Protein AF-A0A2D5K1X2-F1 (afdb_monomer)

Secondary structure (DSSP, 8-state):
------SSSS-EEEEEEE--HHHHHHHHHHTT-TTS-TT--HHHHHHHHHHHHHHHHHHHHHH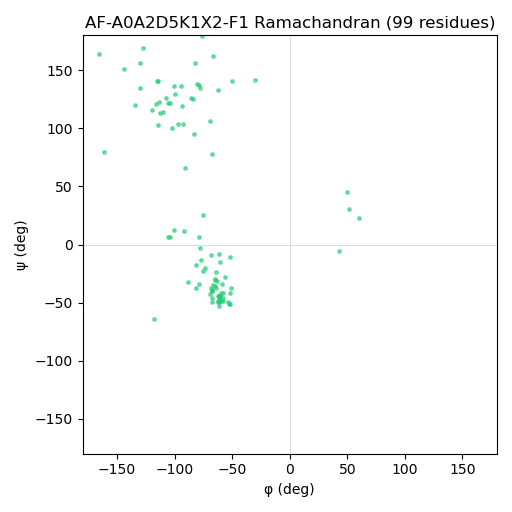-HHHHHHHHHTT-EEEEEEE-TT--EEEEEEE-GGGG-

pLDDT: mean 76.62, std 15.83, range [27.83, 92.25]

Foldseek 3Di:
DDADQDPDQEREGEDEDEDEVVNLLVVCVVVVVVVDDPPDDPLRSLVVVCVVVLVVVLVVVLVCVVVLVVCVVRVYKYKYFYAYPVRHGRDMHIDGNVSND

Structure (mmCIF, N/CA/C/O backbone):
data_AF-A0A2D5K1X2-F1
#
_entry.id   AF-A0A2D5K1X2-F1
#
loop_
_atom_site.group_PDB
_atom_site.id
_atom_site.type_symbol
_atom_site.label_atom_id
_atom_site.label_alt_id
_atom_site.label_comp_id
_atom_site.label_asym_id
_atom_site.label_entity_id
_atom_site.label_seq_id
_atom_site.pdbx_PDB_ins_code
_atom_site.Cartn_x
_atom_site.Cartn_y
_atom_site.Cartn_z
_atom_site.occupancy
_atom_site.B_iso_or_equiv
_atom_site.auth_seq_id
_atom_site.auth_comp_id
_atom_site.auth_asym_id
_atom_site.auth_atom_id
_atom_site.pdbx_PDB_model_num
ATOM 1 N N . MET A 1 1 ? -14.011 5.304 -7.005 1.00 34.62 1 MET A N 1
ATOM 2 C CA . MET A 1 1 ? -13.658 4.510 -5.812 1.00 34.62 1 MET A CA 1
ATOM 3 C C . MET A 1 1 ? -14.651 3.360 -5.727 1.00 34.62 1 MET A C 1
ATOM 5 O O . MET A 1 1 ? -15.843 3.636 -5.717 1.00 34.62 1 MET A O 1
ATOM 9 N N . LYS A 1 2 ? -14.207 2.103 -5.811 1.00 27.83 2 LYS A N 1
ATOM 10 C CA . LYS A 1 2 ? -15.083 0.924 -5.696 1.00 27.83 2 LYS A CA 1
ATOM 11 C C . LYS A 1 2 ? -14.593 0.119 -4.494 1.00 27.83 2 LYS A C 1
ATOM 13 O O . LYS A 1 2 ? -13.450 -0.313 -4.511 1.00 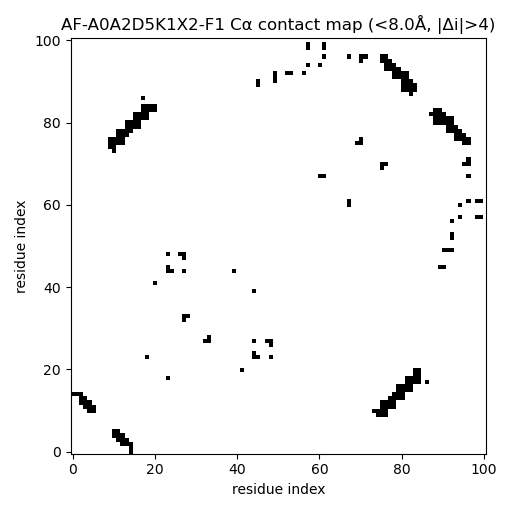27.83 2 LYS A O 1
ATOM 18 N N . ILE A 1 3 ? -15.422 0.002 -3.460 1.00 35.88 3 ILE A N 1
ATOM 19 C CA . ILE A 1 3 ? -15.131 -0.760 -2.239 1.00 35.88 3 ILE A CA 1
ATOM 20 C C . ILE A 1 3 ? -15.719 -2.159 -2.447 1.00 35.88 3 ILE A C 1
ATOM 22 O O . ILE A 1 3 ? -16.925 -2.279 -2.660 1.00 35.88 3 ILE A O 1
ATOM 26 N N . TYR A 1 4 ? -14.884 -3.197 -2.424 1.00 40.59 4 TYR A N 1
ATOM 27 C CA . TYR A 1 4 ? -15.328 -4.590 -2.485 1.00 40.59 4 TYR A CA 1
ATOM 28 C C . TYR A 1 4 ? -15.256 -5.188 -1.079 1.00 40.59 4 TYR A C 1
ATOM 30 O O . TYR A 1 4 ? -14.184 -5.557 -0.616 1.00 40.59 4 TYR A O 1
ATOM 38 N N . ALA A 1 5 ? -16.398 -5.275 -0.396 1.00 42.16 5 ALA A N 1
ATOM 39 C CA . ALA A 1 5 ? -16.521 -6.048 0.835 1.00 42.16 5 ALA A CA 1
ATOM 40 C C . ALA A 1 5 ? -16.769 -7.519 0.456 1.00 42.16 5 ALA A C 1
ATOM 42 O O . ALA A 1 5 ? -17.891 -7.901 0.123 1.00 42.16 5 ALA A O 1
ATOM 43 N N . GLY A 1 6 ? -15.704 -8.320 0.409 1.00 36.91 6 GLY A N 1
ATOM 44 C CA . GLY A 1 6 ? -15.776 -9.764 0.179 1.00 36.91 6 GLY A CA 1
ATOM 45 C C . GLY A 1 6 ? -16.186 -10.519 1.446 1.00 36.91 6 GLY A C 1
ATOM 46 O O . GLY A 1 6 ? -15.719 -10.214 2.538 1.00 36.91 6 GLY A O 1
ATOM 47 N N . LEU A 1 7 ? -17.079 -11.496 1.285 1.00 39.62 7 LEU A N 1
ATOM 48 C CA . LEU A 1 7 ? -17.632 -12.381 2.314 1.00 39.62 7 LEU A CA 1
ATOM 49 C C . LEU A 1 7 ? -16.573 -13.338 2.896 1.00 39.62 7 LEU A C 1
ATOM 51 O O . LEU A 1 7 ? -16.563 -14.510 2.543 1.00 39.62 7 LEU A O 1
ATOM 55 N N . ASP A 1 8 ? -15.716 -12.857 3.797 1.00 43.75 8 ASP A N 1
ATOM 56 C CA . ASP A 1 8 ? -15.100 -13.694 4.838 1.00 43.75 8 ASP A CA 1
ATOM 57 C C . ASP A 1 8 ? -14.555 -12.816 5.980 1.00 43.75 8 ASP A C 1
ATOM 59 O O . ASP A 1 8 ? -13.386 -12.473 5.990 1.00 43.75 8 ASP A O 1
ATOM 63 N N . ARG A 1 9 ? -15.455 -12.377 6.877 1.00 47.78 9 ARG A N 1
ATOM 64 C CA . ARG A 1 9 ? -15.279 -11.752 8.221 1.00 47.78 9 ARG A CA 1
ATOM 65 C C . ARG A 1 9 ? -14.211 -10.665 8.483 1.00 47.78 9 ARG A C 1
ATOM 67 O O . ARG A 1 9 ? -14.277 -10.058 9.550 1.00 47.78 9 ARG A O 1
ATOM 74 N N . ASP A 1 10 ? -13.348 -10.330 7.539 1.00 57.53 10 ASP A N 1
ATOM 75 C CA . ASP A 1 10 ? -12.359 -9.265 7.617 1.00 57.53 10 ASP A CA 1
ATOM 76 C C . ASP A 1 10 ? -12.791 -8.153 6.655 1.00 57.53 10 ASP A C 1
ATOM 78 O O . ASP A 1 10 ? -12.858 -8.333 5.438 1.00 57.53 10 ASP A O 1
ATOM 82 N N . LEU A 1 11 ? -13.144 -6.985 7.194 1.00 63.47 11 LEU A N 1
ATOM 83 C CA . LEU A 1 11 ? -13.446 -5.814 6.374 1.00 63.47 11 LEU A CA 1
ATOM 84 C C . LEU A 1 11 ? -12.143 -5.333 5.723 1.00 63.47 11 LEU A C 1
ATOM 86 O O . LEU A 1 11 ? -11.295 -4.745 6.391 1.00 63.47 11 LEU A O 1
ATOM 90 N N . VAL A 1 12 ? -11.979 -5.576 4.421 1.00 70.12 12 VAL A N 1
ATOM 91 C CA . VAL A 1 12 ? -10.800 -5.128 3.668 1.00 70.12 12 VAL A CA 1
ATOM 92 C C . VAL A 1 12 ? -11.140 -3.916 2.804 1.00 70.12 12 VAL A C 1
ATOM 94 O O . VAL A 1 12 ? -12.007 -3.982 1.932 1.00 70.12 12 VAL A O 1
ATOM 97 N N . TYR A 1 13 ? -10.437 -2.803 3.017 1.00 71.56 13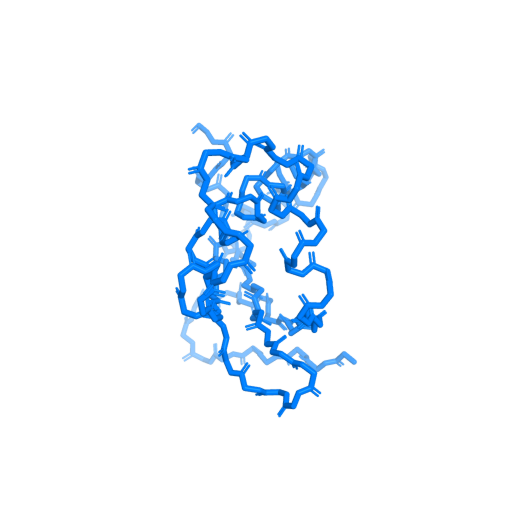 TYR A N 1
ATOM 98 C CA . TYR A 1 13 ? -10.493 -1.648 2.119 1.00 71.56 13 TYR A CA 1
ATOM 99 C C . TYR A 1 13 ? -9.382 -1.759 1.082 1.00 71.56 13 TYR A C 1
ATOM 101 O O . TYR A 1 13 ? -8.221 -1.487 1.382 1.00 71.56 13 TYR A O 1
ATOM 109 N N . VAL A 1 14 ? -9.763 -2.141 -0.137 1.00 76.38 14 VAL A N 1
ATOM 110 C CA . VAL A 1 14 ? -8.847 -2.282 -1.273 1.00 76.38 14 VAL A CA 1
ATOM 111 C C . VAL A 1 14 ? -8.918 -1.053 -2.173 1.00 76.38 14 VAL A C 1
ATOM 113 O O . VAL A 1 14 ? -10.006 -0.664 -2.611 1.00 76.38 14 VAL A O 1
ATOM 116 N N . TYR A 1 15 ? -7.771 -0.468 -2.516 1.00 77.44 15 TYR A N 1
ATOM 117 C CA . TYR A 1 15 ? -7.692 0.500 -3.611 1.00 77.44 15 TYR A CA 1
ATOM 118 C C . TYR A 1 15 ? -6.390 0.393 -4.404 1.00 77.44 15 TYR A C 1
ATOM 120 O O . TYR A 1 15 ? -5.350 0.006 -3.881 1.00 77.44 15 TYR A O 1
ATOM 128 N N . SER A 1 16 ? -6.452 0.746 -5.690 1.00 82.06 16 SER A N 1
ATOM 129 C CA . SER A 1 16 ? -5.294 0.680 -6.581 1.00 82.06 16 SER A CA 1
ATOM 130 C C . SER A 1 16 ? -4.562 2.015 -6.669 1.00 82.06 16 SER A C 1
ATOM 132 O O . SER A 1 16 ? -5.190 3.060 -6.861 1.00 82.06 16 SER A O 1
ATOM 134 N N . VAL A 1 17 ? -3.234 1.965 -6.610 1.00 85.06 17 VAL A N 1
ATOM 135 C CA . VAL A 1 17 ? -2.335 3.111 -6.765 1.00 85.06 17 VAL A CA 1
ATOM 136 C C . VAL A 1 17 ? -1.528 2.930 -8.044 1.00 85.06 17 VAL A C 1
ATOM 138 O O . VAL A 1 17 ? -0.838 1.929 -8.222 1.00 85.06 17 VAL A O 1
ATOM 141 N N . LYS A 1 18 ? -1.614 3.900 -8.956 1.00 88.00 18 LYS A N 1
ATOM 142 C CA . LYS A 1 18 ? -0.823 3.887 -10.191 1.00 88.00 18 LYS A CA 1
ATOM 143 C C . LYS A 1 18 ? 0.550 4.499 -9.941 1.00 88.00 18 LYS A C 1
ATOM 145 O O . LYS A 1 18 ? 0.633 5.643 -9.500 1.00 88.00 18 LYS A O 1
ATOM 150 N N . LEU A 1 19 ? 1.602 3.762 -10.281 1.00 84.19 19 LEU A N 1
ATOM 151 C CA . LEU A 1 19 ? 2.981 4.238 -10.292 1.00 84.19 19 LEU A CA 1
ATOM 152 C C . LEU A 1 19 ? 3.516 4.210 -11.722 1.00 84.19 19 LEU A C 1
ATOM 154 O O . LEU A 1 19 ? 3.583 3.157 -12.354 1.00 84.19 19 LEU A O 1
ATOM 158 N N . ASP A 1 20 ? 3.926 5.364 -12.239 1.00 78.31 20 ASP A N 1
ATOM 159 C CA . ASP A 1 20 ? 4.645 5.408 -13.509 1.00 78.31 20 ASP A CA 1
ATOM 160 C C . ASP A 1 20 ? 6.138 5.098 -13.311 1.00 78.31 20 ASP A C 1
ATOM 162 O O . ASP A 1 20 ? 6.721 5.282 -12.237 1.00 78.31 20 ASP A O 1
ATOM 166 N N . PHE A 1 21 ? 6.791 4.626 -14.373 1.00 72.88 21 PHE A N 1
ATOM 167 C CA . PHE A 1 21 ? 8.197 4.222 -14.310 1.00 72.88 21 PHE A CA 1
ATOM 168 C C . PHE A 1 21 ? 9.152 5.384 -13.996 1.00 72.88 21 PHE A C 1
ATOM 170 O O . PHE A 1 21 ? 10.245 5.179 -13.461 1.00 72.88 21 PHE A O 1
ATOM 177 N N . ARG A 1 22 ? 8.740 6.622 -14.289 1.00 78.06 22 ARG A N 1
ATOM 178 C CA . ARG A 1 22 ? 9.496 7.826 -13.938 1.00 78.06 22 ARG A CA 1
ATOM 179 C C . ARG A 1 22 ? 9.518 8.024 -12.423 1.00 78.06 22 ARG A C 1
ATOM 181 O O . ARG A 1 22 ? 10.588 8.238 -11.867 1.00 78.06 22 ARG A O 1
ATOM 188 N N . THR A 1 23 ? 8.377 7.878 -11.764 1.00 74.50 23 THR A N 1
ATOM 189 C CA . THR A 1 23 ? 8.211 7.917 -10.309 1.00 74.50 23 THR A CA 1
ATOM 190 C C . THR A 1 23 ? 9.048 6.821 -9.666 1.00 74.50 23 THR A C 1
ATOM 192 O O . THR A 1 23 ? 9.772 7.092 -8.708 1.00 74.50 23 THR A O 1
ATOM 195 N N . LEU A 1 24 ? 9.054 5.620 -10.262 1.00 69.56 24 LEU A N 1
ATOM 196 C CA . LEU A 1 24 ? 9.892 4.516 -9.795 1.00 69.56 24 LEU A CA 1
ATOM 197 C C . LEU A 1 24 ? 11.396 4.864 -9.848 1.00 69.56 24 LEU A C 1
ATOM 199 O O . LEU A 1 24 ? 12.129 4.634 -8.886 1.00 69.56 24 LEU A O 1
ATOM 203 N N . ARG A 1 25 ? 11.868 5.475 -10.944 1.00 72.88 25 ARG A N 1
ATOM 204 C CA . ARG A 1 25 ? 13.272 5.908 -11.092 1.00 72.88 25 ARG A CA 1
ATOM 205 C C . ARG A 1 25 ? 13.653 7.070 -10.176 1.00 72.88 25 ARG A C 1
ATOM 207 O O . ARG A 1 25 ? 14.746 7.067 -9.615 1.00 72.88 25 ARG A O 1
ATOM 214 N N . GLU A 1 26 ? 12.786 8.067 -10.036 1.00 78.06 26 GLU A N 1
ATOM 215 C CA . GLU A 1 26 ? 13.052 9.246 -9.203 1.00 78.06 26 GLU A CA 1
ATOM 216 C C . GLU A 1 26 ? 13.092 8.893 -7.710 1.00 78.06 26 GLU A C 1
ATOM 218 O O . GLU A 1 26 ? 13.949 9.400 -6.984 1.00 78.06 26 GLU A O 1
ATOM 223 N N . LEU A 1 27 ? 12.238 7.970 -7.253 1.00 73.62 27 LEU A N 1
ATOM 224 C CA . LEU A 1 27 ? 12.321 7.417 -5.898 1.00 73.62 27 LEU A CA 1
ATOM 225 C C . LEU A 1 27 ? 13.647 6.688 -5.666 1.00 73.62 27 LEU A C 1
ATOM 227 O O . LEU A 1 27 ? 14.294 6.928 -4.651 1.00 73.62 27 LEU A O 1
ATOM 231 N N . ASN A 1 28 ? 14.100 5.874 -6.626 1.00 71.31 28 ASN A N 1
ATOM 232 C CA . ASN A 1 28 ? 15.391 5.190 -6.526 1.00 71.31 28 ASN A CA 1
ATOM 233 C C . ASN A 1 28 ? 16.567 6.171 -6.356 1.00 71.31 28 ASN A C 1
ATOM 235 O O . ASN A 1 28 ? 17.439 5.937 -5.521 1.00 71.31 28 ASN A O 1
ATOM 239 N N . LYS A 1 29 ? 16.56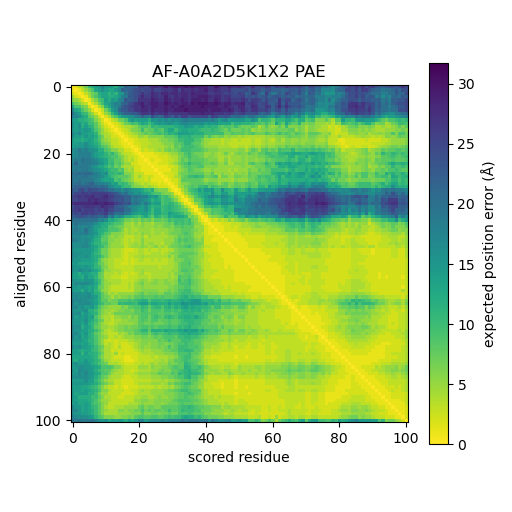8 7.292 -7.095 1.00 73.19 29 LYS A N 1
ATOM 240 C CA . LYS A 1 29 ? 17.577 8.356 -6.936 1.00 73.19 29 LYS A CA 1
ATOM 241 C C . LYS A 1 29 ? 17.523 8.989 -5.542 1.00 73.19 29 LYS A C 1
ATOM 243 O O . LYS A 1 29 ? 18.544 9.106 -4.876 1.00 73.19 29 LYS A O 1
ATOM 248 N N . ARG A 1 30 ? 16.327 9.377 -5.081 1.00 74.81 30 ARG A N 1
ATOM 249 C CA . ARG A 1 30 ? 16.135 10.052 -3.781 1.00 74.81 30 ARG A CA 1
ATOM 250 C C . ARG A 1 30 ? 16.490 9.184 -2.580 1.00 74.81 30 ARG A C 1
ATOM 252 O O . ARG A 1 30 ? 16.894 9.715 -1.553 1.00 74.81 30 ARG A O 1
ATOM 259 N N . LEU A 1 31 ? 16.323 7.871 -2.696 1.00 68.81 31 LEU A N 1
ATOM 260 C CA . LEU A 1 31 ? 16.655 6.924 -1.634 1.00 68.81 31 LEU A CA 1
ATOM 261 C C . LEU A 1 31 ? 18.161 6.624 -1.544 1.00 68.81 31 LEU A C 1
ATOM 263 O O . LEU A 1 31 ? 18.548 5.767 -0.758 1.00 68.81 31 LEU A O 1
ATOM 267 N N . TYR A 1 32 ? 19.008 7.325 -2.315 1.00 60.66 32 TYR A N 1
ATOM 268 C CA . TYR A 1 32 ? 20.464 7.145 -2.346 1.00 60.66 32 TYR A CA 1
ATOM 269 C C . TYR A 1 32 ? 20.895 5.687 -2.553 1.00 60.66 32 TYR A C 1
ATOM 271 O O . TYR A 1 32 ? 21.990 5.279 -2.170 1.00 60.66 32 TYR A O 1
ATOM 279 N N . LEU A 1 33 ? 20.080 4.903 -3.263 1.00 59.06 33 LEU A N 1
ATOM 280 C CA . LEU A 1 33 ? 20.469 3.591 -3.783 1.00 59.06 33 LEU A CA 1
ATOM 281 C C . LEU A 1 33 ? 21.400 3.740 -5.004 1.00 59.06 33 LEU A C 1
ATOM 283 O O . LEU A 1 33 ? 21.483 2.853 -5.850 1.00 59.06 33 LEU A O 1
ATOM 287 N N . GLU A 1 34 ? 22.112 4.869 -5.099 1.00 47.97 34 GLU A N 1
ATOM 288 C CA . GLU A 1 34 ? 23.005 5.283 -6.188 1.00 47.97 34 GLU A CA 1
ATOM 289 C C . GLU A 1 34 ? 24.198 4.341 -6.398 1.00 47.97 34 GLU A C 1
ATOM 291 O O . GLU A 1 34 ? 24.885 4.429 -7.413 1.00 47.97 34 GLU A O 1
ATOM 296 N N . THR A 1 35 ? 24.417 3.361 -5.517 1.00 47.56 35 THR A N 1
ATOM 297 C CA . THR A 1 35 ? 25.330 2.246 -5.808 1.00 47.56 35 THR A CA 1
ATOM 298 C C . THR A 1 35 ? 24.806 1.315 -6.909 1.00 47.56 35 THR A C 1
ATOM 300 O O . THR A 1 35 ? 25.544 0.459 -7.401 1.00 47.56 35 THR A O 1
ATOM 303 N N . LEU A 1 36 ? 23.551 1.469 -7.344 1.00 51.94 36 LEU A N 1
ATOM 304 C CA . LEU A 1 36 ? 22.882 0.560 -8.266 1.00 51.94 36 LEU A CA 1
ATOM 305 C C . LEU A 1 36 ? 22.581 1.265 -9.600 1.00 51.94 36 LEU A C 1
ATOM 307 O O . LEU A 1 36 ? 21.654 2.060 -9.716 1.00 51.94 36 LEU A O 1
ATOM 311 N N . ARG A 1 37 ? 23.412 0.937 -10.601 1.00 54.66 37 ARG A N 1
ATOM 312 C CA . ARG A 1 37 ? 23.453 1.428 -11.997 1.00 54.66 37 ARG A CA 1
ATOM 313 C C . ARG A 1 37 ? 22.0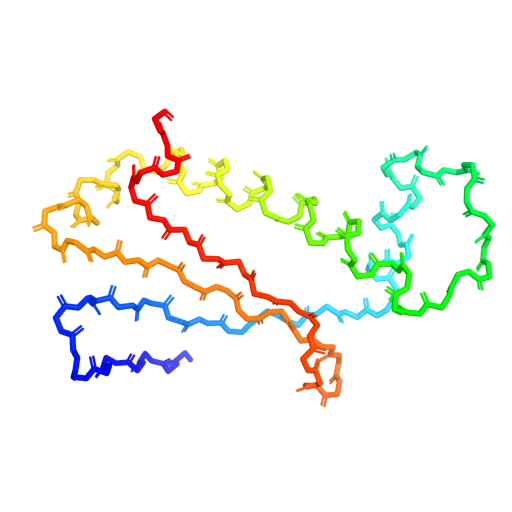93 1.844 -12.592 1.00 54.66 37 ARG A C 1
ATOM 315 O O . ARG A 1 37 ? 21.111 1.112 -12.482 1.00 54.66 37 ARG A O 1
ATOM 322 N N . GLU A 1 38 ? 22.104 2.927 -13.379 1.00 53.97 38 GLU A N 1
ATOM 323 C CA . GLU A 1 38 ? 20.975 3.511 -14.144 1.00 53.97 38 GLU A CA 1
ATOM 324 C C . GLU A 1 38 ? 20.196 2.530 -15.055 1.00 53.97 38 GLU A C 1
ATOM 326 O O . GLU A 1 38 ? 19.122 2.853 -15.561 1.00 53.97 38 GLU A O 1
ATOM 331 N N . THR A 1 39 ? 20.716 1.321 -15.263 1.00 60.09 39 THR A N 1
ATOM 332 C CA . THR A 1 39 ? 20.215 0.285 -16.178 1.00 60.09 39 THR A CA 1
ATOM 333 C C . THR A 1 39 ? 19.407 -0.828 -15.508 1.00 60.09 39 THR A C 1
ATOM 335 O O . THR A 1 39 ? 19.142 -1.850 -16.141 1.00 60.09 39 THR A O 1
ATOM 338 N N . ARG A 1 40 ? 18.987 -0.679 -14.244 1.00 64.19 40 ARG A N 1
ATOM 339 C CA . ARG A 1 40 ? 18.123 -1.688 -13.614 1.00 64.19 40 ARG A CA 1
ATOM 340 C C . ARG A 1 40 ? 16.783 -1.815 -14.337 1.00 64.19 40 ARG A C 1
ATOM 342 O O . ARG A 1 40 ? 16.120 -0.824 -14.650 1.00 64.19 40 ARG A O 1
ATOM 349 N N . SER A 1 41 ? 16.398 -3.063 -14.589 1.00 73.25 41 SER A N 1
ATOM 350 C CA . SER A 1 41 ? 15.084 -3.385 -15.123 1.00 73.25 41 SER A CA 1
ATOM 351 C C . SER A 1 41 ? 14.003 -3.046 -14.094 1.00 73.25 41 SER A C 1
ATOM 353 O O . SER A 1 41 ? 14.273 -2.886 -12.899 1.00 73.25 41 SER A O 1
ATOM 355 N N . ARG A 1 42 ? 12.761 -2.932 -14.559 1.00 73.69 42 ARG A N 1
ATOM 356 C CA . ARG A 1 42 ? 11.595 -2.670 -13.710 1.00 73.69 42 ARG A CA 1
ATOM 357 C C . ARG A 1 42 ? 11.503 -3.639 -12.537 1.00 73.69 42 ARG A C 1
ATOM 359 O O . ARG A 1 42 ? 11.241 -3.218 -11.416 1.00 73.69 42 ARG A O 1
ATOM 366 N N . GLU A 1 43 ? 11.779 -4.907 -12.788 1.00 77.94 43 GLU A N 1
ATOM 367 C CA . GLU A 1 43 ? 11.709 -5.994 -11.816 1.00 77.94 43 GLU A CA 1
ATOM 368 C C . GLU A 1 43 ? 12.706 -5.792 -10.667 1.00 77.94 43 GLU A C 1
ATOM 370 O O . GLU A 1 43 ? 12.414 -6.145 -9.531 1.00 77.94 43 GLU A O 1
ATOM 375 N N . ALA A 1 44 ? 13.855 -5.162 -10.930 1.00 78.62 44 ALA A N 1
ATOM 376 C CA . ALA A 1 44 ? 14.859 -4.870 -9.910 1.00 78.62 44 ALA A CA 1
ATOM 377 C C . ALA A 1 44 ? 14.551 -3.607 -9.083 1.00 78.62 44 ALA A C 1
ATOM 379 O O . ALA A 1 44 ? 15.144 -3.421 -8.020 1.00 78.62 44 ALA A O 1
ATOM 380 N N . LEU A 1 45 ? 13.669 -2.726 -9.572 1.00 78.44 45 LEU A N 1
ATOM 381 C CA . LEU A 1 45 ? 13.236 -1.516 -8.861 1.00 78.44 45 LEU A CA 1
ATOM 382 C C . LEU A 1 45 ? 12.030 -1.781 -7.954 1.00 78.44 45 LEU A C 1
ATOM 384 O O . LEU A 1 45 ? 11.919 -1.160 -6.901 1.00 78.44 45 LEU A O 1
ATOM 388 N N . VAL A 1 46 ? 11.152 -2.710 -8.345 1.00 84.12 46 VAL A N 1
ATOM 389 C CA . VAL A 1 46 ? 9.909 -3.024 -7.623 1.00 84.12 46 VAL A CA 1
ATOM 390 C C . VAL A 1 46 ? 10.132 -3.318 -6.129 1.00 84.12 46 VAL A C 1
ATOM 392 O O . VAL A 1 46 ? 9.498 -2.633 -5.333 1.00 84.12 46 VAL A O 1
ATOM 395 N N . PRO A 1 47 ? 11.055 -4.208 -5.707 1.00 84.44 47 PRO A N 1
ATOM 396 C CA . PRO A 1 47 ? 11.225 -4.526 -4.283 1.00 84.44 47 PRO A CA 1
ATOM 397 C C . PRO A 1 47 ? 11.686 -3.338 -3.424 1.00 84.44 47 PRO A C 1
ATOM 399 O O . PRO A 1 47 ? 11.240 -3.168 -2.295 1.00 84.44 47 PRO A O 1
ATOM 402 N N . LEU A 1 48 ? 12.560 -2.483 -3.965 1.00 79.62 48 LEU A N 1
ATOM 403 C CA . LEU A 1 48 ? 13.083 -1.302 -3.259 1.00 79.62 48 LEU A CA 1
ATOM 404 C C . LEU A 1 48 ? 11.982 -0.266 -3.011 1.00 79.62 48 LEU A C 1
ATOM 406 O O . LEU A 1 48 ? 11.959 0.447 -2.009 1.00 79.62 48 LEU A O 1
ATOM 410 N N . ILE A 1 49 ? 11.065 -0.178 -3.964 1.00 81.69 49 ILE A N 1
ATOM 411 C CA . ILE A 1 49 ? 9.953 0.759 -3.933 1.00 81.69 49 ILE A CA 1
ATOM 412 C C . ILE A 1 49 ? 8.830 0.208 -3.066 1.00 81.69 49 ILE A C 1
ATOM 414 O O . ILE A 1 49 ? 8.230 0.972 -2.315 1.00 81.69 49 ILE A O 1
ATOM 418 N N . GLU A 1 50 ? 8.594 -1.103 -3.112 1.00 89.31 50 GLU A N 1
ATOM 419 C CA . GLU A 1 50 ? 7.715 -1.782 -2.168 1.00 89.31 50 GLU A CA 1
ATOM 420 C C . GLU A 1 50 ? 8.145 -1.486 -0.731 1.00 89.31 50 GLU A C 1
ATOM 422 O O . GLU A 1 50 ? 7.316 -1.053 0.062 1.00 89.31 50 GLU A O 1
ATOM 427 N N . GLU A 1 51 ? 9.429 -1.642 -0.397 1.00 87.69 51 GLU A N 1
ATOM 428 C CA . GLU A 1 51 ? 9.939 -1.339 0.944 1.00 87.69 51 GLU A CA 1
ATOM 429 C C . GLU A 1 51 ? 9.667 0.122 1.342 1.00 87.69 51 GLU A C 1
ATOM 431 O O . GLU A 1 51 ? 9.169 0.401 2.439 1.00 87.69 51 GLU A O 1
ATOM 436 N N . HIS A 1 52 ? 9.937 1.060 0.429 1.00 85.94 52 HIS A N 1
ATOM 437 C CA . HIS A 1 52 ? 9.693 2.481 0.658 1.00 85.94 52 HIS A CA 1
ATOM 438 C C . HIS A 1 52 ? 8.213 2.791 0.914 1.00 85.94 52 HIS A C 1
ATOM 440 O O . HIS A 1 52 ? 7.883 3.425 1.921 1.00 85.94 52 HIS A O 1
ATOM 446 N N . TYR A 1 53 ? 7.323 2.349 0.022 1.00 87.69 53 TYR A N 1
ATOM 447 C CA . TYR A 1 53 ? 5.890 2.598 0.152 1.00 87.69 53 TYR A CA 1
ATOM 448 C C . TYR A 1 53 ? 5.301 1.850 1.336 1.00 87.69 53 TYR A C 1
ATOM 450 O O . TYR A 1 53 ? 4.522 2.441 2.067 1.00 87.69 53 TYR A O 1
ATOM 458 N N . ARG A 1 54 ? 5.724 0.614 1.610 1.00 91.31 54 ARG A N 1
ATOM 459 C CA . ARG A 1 54 ? 5.316 -0.115 2.814 1.00 91.31 54 ARG A CA 1
ATOM 460 C C . ARG A 1 54 ? 5.586 0.723 4.058 1.00 91.31 54 ARG A C 1
ATOM 462 O O . ARG A 1 54 ? 4.667 0.967 4.826 1.00 91.31 54 ARG A O 1
ATOM 469 N N . LYS A 1 55 ? 6.803 1.254 4.213 1.00 90.31 55 LYS A N 1
ATOM 470 C CA . LYS A 1 55 ? 7.152 2.116 5.352 1.00 90.31 55 LYS A CA 1
ATOM 471 C C . LYS A 1 55 ? 6.328 3.407 5.392 1.00 90.31 55 LYS A C 1
ATOM 473 O O . LYS A 1 55 ? 5.872 3.807 6.463 1.00 90.31 55 LYS A O 1
ATOM 478 N N . LEU A 1 56 ? 6.154 4.070 4.247 1.00 88.62 56 LEU A N 1
ATOM 479 C CA . LEU A 1 56 ? 5.369 5.302 4.141 1.00 88.62 56 LEU A CA 1
ATOM 480 C C . LEU A 1 56 ? 3.905 5.070 4.536 1.00 88.62 56 LEU A C 1
ATOM 482 O O . LEU A 1 56 ? 3.369 5.806 5.362 1.00 88.62 56 LEU A O 1
ATOM 486 N N . GLU A 1 57 ? 3.279 4.041 3.972 1.00 89.81 57 GLU A N 1
ATOM 487 C CA . GLU A 1 57 ? 1.886 3.697 4.228 1.00 89.81 57 GLU A CA 1
ATOM 488 C C . GLU A 1 57 ? 1.687 3.223 5.665 1.00 89.81 57 GLU A C 1
ATOM 490 O O . GLU A 1 57 ? 0.730 3.655 6.299 1.00 89.81 57 GLU A O 1
ATOM 495 N N . THR A 1 58 ? 2.607 2.429 6.228 1.00 91.19 58 THR A N 1
ATOM 496 C CA . THR A 1 58 ? 2.571 2.067 7.654 1.00 91.19 58 THR A CA 1
ATOM 497 C C . THR A 1 58 ? 2.611 3.318 8.529 1.00 91.19 58 THR A C 1
ATOM 499 O O . THR A 1 58 ? 1.755 3.479 9.392 1.00 91.19 58 THR A O 1
ATOM 502 N N . ASN A 1 59 ? 3.536 4.253 8.286 1.00 90.06 59 ASN A N 1
ATOM 503 C CA . ASN A 1 59 ? 3.612 5.494 9.066 1.00 90.06 59 ASN A CA 1
ATOM 504 C C . ASN A 1 59 ? 2.328 6.329 8.947 1.00 90.06 59 ASN A C 1
ATOM 506 O O . ASN A 1 59 ? 1.797 6.804 9.954 1.00 90.06 59 ASN A O 1
ATOM 510 N N . ASN A 1 60 ? 1.807 6.485 7.727 1.00 87.62 60 ASN A N 1
ATOM 511 C CA . ASN A 1 60 ? 0.569 7.218 7.475 1.00 87.62 60 ASN A CA 1
ATOM 512 C C . ASN A 1 60 ? -0.616 6.559 8.183 1.00 87.62 60 ASN A C 1
ATOM 514 O O . ASN A 1 60 ? -1.363 7.244 8.879 1.00 87.62 60 ASN A O 1
ATOM 518 N N . TYR A 1 61 ? -0.757 5.242 8.052 1.00 87.19 61 TYR A N 1
ATOM 519 C CA . TYR A 1 61 ? -1.796 4.448 8.697 1.00 87.19 61 TYR A CA 1
ATOM 520 C C . TYR A 1 61 ? -1.719 4.563 10.226 1.00 87.19 61 TYR A C 1
ATOM 522 O O . TYR A 1 61 ? -2.710 4.893 10.878 1.00 87.19 61 TYR A O 1
ATOM 530 N N . CYS A 1 62 ? -0.526 4.398 10.802 1.00 88.81 62 CYS A N 1
ATOM 531 C CA . CYS A 1 62 ? -0.322 4.421 12.249 1.00 88.81 62 CYS A CA 1
ATOM 532 C C . CYS A 1 62 ? -0.421 5.824 12.872 1.00 88.81 62 CYS A C 1
ATOM 534 O O . CYS A 1 62 ? -0.689 5.953 14.066 1.00 88.81 62 CYS A O 1
ATOM 536 N N . SER A 1 63 ? -0.269 6.888 12.078 1.00 89.75 63 SER A N 1
ATOM 537 C CA . SER A 1 63 ? -0.471 8.268 12.545 1.00 89.75 63 SER A CA 1
ATOM 538 C C . SER A 1 63 ? -1.950 8.671 12.686 1.00 89.75 63 SER A C 1
ATOM 540 O O . SER A 1 63 ? -2.262 9.671 13.334 1.00 89.75 63 SER A O 1
ATOM 542 N N . GLN A 1 64 ? -2.889 7.891 12.132 1.00 86.19 64 GLN A N 1
ATOM 543 C CA . GLN A 1 64 ? -4.321 8.214 12.106 1.00 86.19 64 GLN A CA 1
ATOM 544 C C . GLN A 1 64 ? -5.068 7.656 13.331 1.00 86.19 64 GLN A C 1
ATOM 546 O O . GLN A 1 64 ? -5.944 6.799 13.215 1.00 86.19 64 GLN A O 1
ATOM 551 N N . SER A 1 65 ? -4.756 8.172 14.524 1.00 81.19 65 SER A N 1
ATOM 552 C CA . SER A 1 65 ? -5.278 7.672 15.813 1.00 81.19 65 SER A CA 1
ATOM 553 C C . SER A 1 65 ? -6.808 7.525 15.883 1.00 81.19 65 SER A C 1
ATOM 555 O O . SER A 1 65 ? -7.308 6.553 16.453 1.00 81.19 65 SER A O 1
ATOM 557 N N . GLY A 1 66 ? -7.561 8.443 15.267 1.00 82.00 66 GLY A N 1
ATOM 558 C CA . GLY A 1 66 ? -9.025 8.376 15.200 1.00 82.00 66 GLY A CA 1
ATOM 559 C C . GLY A 1 66 ? -9.554 7.217 14.345 1.00 82.00 66 GLY A C 1
ATOM 560 O O . GLY A 1 66 ? -10.513 6.553 14.738 1.00 82.00 66 GLY A O 1
ATOM 561 N N . LEU A 1 67 ? -8.908 6.936 13.208 1.00 80.94 67 LEU A N 1
ATOM 562 C CA . LEU A 1 67 ? -9.298 5.852 12.298 1.00 80.94 67 LEU A CA 1
ATOM 563 C C . LEU A 1 67 ? -8.825 4.487 12.806 1.00 80.94 67 LEU A C 1
ATOM 565 O O . LEU A 1 67 ? -9.563 3.511 12.692 1.00 80.94 67 LEU A O 1
ATOM 569 N N . LEU A 1 68 ? -7.665 4.425 13.468 1.00 85.38 68 LEU A N 1
ATOM 570 C CA . LEU A 1 68 ? -7.149 3.191 14.067 1.00 85.38 68 LEU A CA 1
ATOM 571 C C . LEU A 1 68 ? -8.097 2.578 15.098 1.00 85.38 68 LEU A C 1
ATOM 573 O O . LEU A 1 68 ? -8.170 1.356 15.200 1.00 85.38 68 LEU A O 1
ATOM 577 N N . LYS A 1 69 ? -8.833 3.401 15.859 1.00 84.38 69 LYS A N 1
ATOM 578 C CA . LYS A 1 69 ? -9.848 2.894 16.792 1.00 84.38 69 LYS A CA 1
ATOM 579 C C . LYS A 1 69 ? -10.954 2.150 16.040 1.00 84.38 69 LYS A C 1
ATOM 581 O O . LYS A 1 69 ? -11.255 1.014 16.382 1.00 84.38 69 LYS A O 1
ATOM 586 N N . ILE A 1 70 ? -11.492 2.759 14.984 1.00 84.00 70 ILE A N 1
ATOM 587 C CA . ILE A 1 70 ? -12.534 2.151 14.143 1.00 84.00 70 ILE A CA 1
ATOM 588 C C . ILE A 1 70 ? -12.005 0.868 13.498 1.00 84.00 70 ILE A C 1
ATOM 590 O O . ILE A 1 70 ? -12.685 -0.157 13.517 1.00 84.00 70 ILE A O 1
ATOM 594 N N . PHE A 1 71 ? -10.777 0.902 12.976 1.00 85.25 71 PHE A N 1
ATOM 595 C CA . PHE A 1 71 ? -10.172 -0.263 12.344 1.00 85.25 71 PHE A CA 1
ATOM 596 C C . PHE A 1 71 ? -9.924 -1.405 13.325 1.00 85.25 71 PHE A C 1
ATOM 598 O O . PHE A 1 71 ? -10.127 -2.563 12.974 1.00 85.25 71 PHE A O 1
ATOM 605 N N . ARG A 1 72 ? -9.559 -1.095 14.571 1.00 86.00 72 ARG A N 1
ATOM 606 C CA . ARG A 1 72 ? -9.411 -2.094 15.632 1.00 86.00 72 ARG A CA 1
ATOM 607 C C . ARG A 1 72 ? -10.754 -2.704 16.014 1.00 86.00 72 ARG A C 1
ATOM 609 O O . ARG A 1 72 ? -10.866 -3.924 16.055 1.00 86.00 72 ARG A O 1
ATOM 616 N N . ASP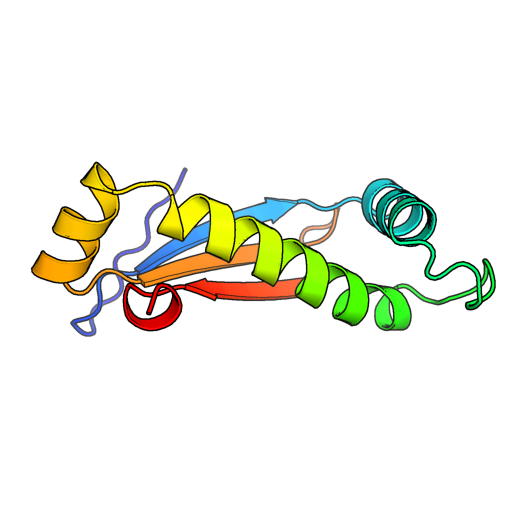 A 1 73 ? -11.753 -1.863 16.265 1.00 86.06 73 ASP A N 1
ATOM 617 C CA . ASP A 1 73 ? -13.073 -2.286 16.743 1.00 86.06 73 ASP A CA 1
ATOM 618 C C . ASP A 1 73 ? -13.812 -3.144 15.699 1.00 86.06 73 ASP A C 1
ATOM 620 O O . ASP A 1 73 ? -14.594 -4.022 16.056 1.00 86.06 73 ASP A O 1
ATOM 624 N N . GLN A 1 74 ? -13.546 -2.910 14.410 1.00 83.25 74 GLN A N 1
ATOM 625 C CA . GLN A 1 74 ? -14.181 -3.613 13.290 1.00 83.25 74 GLN A CA 1
ATOM 626 C C . GLN A 1 74 ? -13.269 -4.635 12.590 1.00 83.25 74 GLN A C 1
ATOM 628 O O . GLN A 1 74 ? -13.662 -5.180 11.562 1.00 83.25 74 GLN A O 1
ATOM 633 N N . ASN A 1 75 ? -12.067 -4.893 13.120 1.00 82.88 75 ASN A N 1
ATOM 634 C CA . ASN A 1 75 ? -11.062 -5.775 12.511 1.00 82.88 75 ASN A CA 1
ATOM 635 C C . ASN A 1 75 ? -10.802 -5.463 11.019 1.00 82.88 75 ASN A C 1
ATOM 637 O O . ASN A 1 75 ? -10.775 -6.348 10.164 1.00 82.88 75 ASN A O 1
ATOM 641 N N . ILE A 1 76 ? -10.657 -4.175 10.702 1.00 82.94 76 ILE A N 1
ATOM 642 C CA . ILE A 1 76 ? -10.431 -3.701 9.338 1.00 82.94 76 ILE A CA 1
ATOM 643 C C . ILE A 1 76 ? -8.960 -3.854 8.960 1.00 82.94 76 ILE A C 1
ATOM 645 O O . ILE A 1 76 ? -8.060 -3.504 9.728 1.00 82.94 76 ILE A O 1
ATOM 649 N N . THR A 1 77 ? -8.736 -4.310 7.731 1.00 85.75 77 THR A N 1
ATOM 650 C CA . THR A 1 77 ? -7.430 -4.304 7.072 1.00 85.75 77 THR A CA 1
ATOM 651 C C . THR A 1 77 ? -7.471 -3.385 5.851 1.00 85.75 77 THR A C 1
ATOM 653 O O . THR A 1 77 ? -8.462 -3.326 5.124 1.00 85.75 77 THR A O 1
ATOM 656 N N . LEU A 1 78 ? -6.396 -2.646 5.621 1.00 85.06 78 LEU A N 1
ATOM 657 C CA . LEU A 1 78 ? -6.199 -1.794 4.457 1.00 85.06 78 LEU A CA 1
ATOM 658 C C . LEU A 1 78 ? -5.290 -2.514 3.461 1.00 85.06 78 LEU A C 1
ATOM 660 O O . LEU A 1 78 ? -4.281 -3.091 3.861 1.00 85.06 78 LEU A O 1
ATOM 664 N N . GLU A 1 79 ? -5.626 -2.474 2.177 1.00 89.50 79 GLU A N 1
ATOM 665 C CA . GLU A 1 79 ? -4.823 -3.098 1.128 1.00 89.50 79 GLU A CA 1
ATOM 666 C C . GLU A 1 79 ? -4.659 -2.149 -0.064 1.00 89.50 79 GLU A C 1
ATOM 668 O O . GLU A 1 79 ? -5.634 -1.699 -0.671 1.00 89.50 79 GLU A O 1
ATOM 673 N N . HIS A 1 80 ? -3.414 -1.809 -0.388 1.00 88.75 80 HIS A N 1
ATOM 674 C CA . HIS A 1 80 ? -3.069 -0.970 -1.531 1.00 88.75 80 HIS A CA 1
ATOM 675 C C . HIS A 1 80 ? -2.481 -1.836 -2.629 1.00 88.75 80 HIS A C 1
ATOM 677 O O . HIS A 1 80 ? -1.455 -2.483 -2.423 1.00 88.75 80 HIS A O 1
ATOM 683 N N . HIS A 1 81 ? -3.109 -1.799 -3.799 1.00 92.25 81 HIS A N 1
ATOM 684 C CA . HIS A 1 81 ? -2.656 -2.523 -4.983 1.00 92.25 81 HIS A CA 1
ATOM 685 C C . HIS A 1 81 ? -1.857 -1.585 -5.875 1.00 92.25 81 HIS A C 1
ATOM 687 O O . HIS A 1 81 ? -2.435 -0.745 -6.574 1.00 92.25 81 HIS A O 1
ATOM 693 N N . TYR A 1 82 ? -0.534 -1.701 -5.867 1.00 89.50 82 TYR A N 1
ATOM 694 C CA . TYR A 1 82 ? 0.308 -0.873 -6.720 1.00 89.50 82 TYR A CA 1
ATOM 695 C C . TYR A 1 82 ? 0.397 -1.492 -8.112 1.00 89.50 82 TYR A C 1
ATOM 697 O O . TYR A 1 82 ? 0.760 -2.656 -8.290 1.00 89.50 82 TYR A O 1
ATOM 705 N N . VAL A 1 83 ? 0.062 -0.692 -9.119 1.00 89.56 83 VAL A N 1
ATOM 706 C CA . VAL A 1 83 ? 0.057 -1.088 -10.530 1.00 89.56 83 VAL A CA 1
ATOM 707 C C . VAL A 1 83 ? 0.809 -0.060 -11.367 1.00 89.56 83 VAL A C 1
ATOM 709 O O . VAL A 1 83 ? 0.929 1.101 -10.979 1.00 89.56 83 VAL A O 1
ATOM 712 N N . ASP A 1 84 ? 1.311 -0.465 -12.529 1.00 86.50 84 ASP A N 1
ATOM 713 C CA . ASP A 1 84 ? 1.926 0.468 -13.470 1.00 86.50 84 ASP A CA 1
ATOM 714 C C . ASP A 1 84 ? 0.884 1.305 -14.241 1.00 86.50 84 ASP A C 1
ATOM 716 O O . ASP A 1 84 ? -0.333 1.151 -14.097 1.00 86.50 84 ASP A O 1
ATOM 720 N N . GLU A 1 85 ? 1.365 2.192 -15.110 1.00 84.06 85 GLU A N 1
ATOM 721 C CA . GLU A 1 85 ? 0.534 3.010 -16.005 1.00 84.06 85 GLU A CA 1
ATOM 722 C C . GLU A 1 85 ? -0.409 2.190 -16.912 1.00 84.06 85 GLU A C 1
ATOM 724 O O . GLU A 1 85 ? -1.512 2.640 -17.231 1.00 84.06 85 GLU A O 1
ATOM 729 N N . ASN A 1 86 ? -0.025 0.952 -17.239 1.00 88.12 86 ASN A N 1
ATOM 730 C CA . ASN A 1 86 ? -0.800 -0.013 -18.020 1.00 88.12 86 ASN A CA 1
ATOM 731 C C . ASN A 1 86 ? -1.660 -0.934 -17.137 1.00 88.12 86 ASN A C 1
ATOM 733 O O . ASN A 1 86 ? -2.205 -1.924 -17.623 1.00 88.12 86 ASN A O 1
ATOM 737 N N . SER A 1 87 ? -1.800 -0.615 -15.846 1.00 85.50 87 SER A N 1
ATOM 738 C CA . SER A 1 87 ? -2.535 -1.408 -14.853 1.00 85.50 87 SER A CA 1
ATOM 739 C C . SER A 1 87 ? -1.993 -2.832 -14.668 1.00 85.50 87 SER A C 1
ATOM 741 O O . SER A 1 87 ? -2.713 -3.715 -14.204 1.00 85.50 87 SER A O 1
ATOM 743 N N . LYS A 1 88 ? -0.720 -3.072 -15.005 1.00 88.69 88 LYS A N 1
ATOM 744 C CA . LYS A 1 88 ? -0.027 -4.313 -14.653 1.00 88.69 88 LYS A CA 1
ATOM 745 C C . LYS A 1 88 ? 0.396 -4.251 -13.196 1.00 88.69 88 LYS A C 1
ATOM 747 O O . LYS A 1 88 ? 0.981 -3.261 -12.761 1.00 88.69 88 LYS A O 1
ATOM 752 N N . TYR A 1 89 ? 0.152 -5.340 -12.486 1.00 89.62 89 TYR A N 1
ATOM 753 C CA . TYR A 1 89 ? 0.553 -5.529 -11.099 1.00 89.62 89 TYR A CA 1
ATOM 754 C C . TYR A 1 89 ? 2.041 -5.212 -10.858 1.00 89.62 89 TYR A C 1
ATOM 756 O O . TYR A 1 89 ? 2.900 -5.520 -11.694 1.00 89.62 89 TYR A O 1
ATOM 764 N N . LEU A 1 90 ? 2.326 -4.584 -9.715 1.00 88.50 90 LEU A N 1
ATOM 765 C CA . LEU A 1 90 ? 3.674 -4.371 -9.192 1.00 88.50 90 LEU A CA 1
ATOM 766 C C . LEU A 1 90 ? 3.843 -5.088 -7.848 1.00 88.50 90 LEU A C 1
ATOM 768 O O . LEU A 1 90 ? 4.665 -5.995 -7.763 1.00 88.50 90 LEU A O 1
ATOM 772 N N . PHE A 1 91 ? 3.087 -4.680 -6.827 1.00 91.44 91 PHE A N 1
ATOM 773 C CA . PHE A 1 91 ? 3.136 -5.227 -5.466 1.00 91.44 91 PHE A CA 1
ATOM 774 C C . PHE A 1 91 ? 1.909 -4.783 -4.655 1.00 91.44 91 PHE A C 1
ATOM 776 O O . PHE A 1 91 ? 1.268 -3.788 -5.004 1.00 91.44 91 PHE A O 1
ATOM 783 N N . ASP A 1 92 ? 1.648 -5.463 -3.537 1.00 92.19 92 ASP A N 1
ATOM 784 C CA . ASP A 1 92 ? 0.597 -5.100 -2.584 1.00 92.19 92 ASP A CA 1
ATOM 785 C C . ASP A 1 92 ? 1.173 -4.676 -1.229 1.00 92.19 92 ASP A C 1
ATOM 787 O O . ASP A 1 92 ? 2.106 -5.282 -0.690 1.00 92.19 92 ASP A O 1
ATOM 791 N N . VAL A 1 93 ? 0.562 -3.655 -0.631 1.00 91.12 93 VAL A N 1
ATOM 792 C CA . VAL A 1 93 ? 0.800 -3.276 0.765 1.00 91.12 9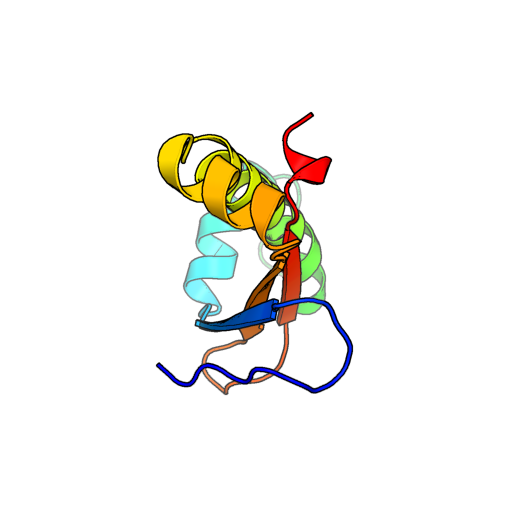3 VAL A CA 1
ATOM 793 C C . VAL A 1 93 ? -0.468 -3.551 1.556 1.00 91.12 93 VAL A C 1
ATOM 795 O O . VAL A 1 93 ? -1.484 -2.895 1.352 1.00 91.12 93 VAL A O 1
ATOM 798 N N . LYS A 1 94 ? -0.396 -4.519 2.470 1.00 91.44 94 LYS A N 1
ATOM 799 C CA . LYS A 1 94 ? -1.479 -4.882 3.386 1.00 91.44 94 LYS A CA 1
ATOM 800 C C . LYS A 1 94 ? -1.128 -4.421 4.796 1.00 91.44 94 LYS A C 1
ATOM 802 O O . LYS A 1 94 ? -0.053 -4.761 5.286 1.00 91.44 94 LYS A O 1
ATOM 807 N N . LEU A 1 95 ? -2.016 -3.649 5.415 1.00 90.31 95 LEU A N 1
ATOM 808 C CA . LEU A 1 95 ? -1.826 -3.034 6.727 1.00 90.31 95 LEU A CA 1
ATOM 809 C C . LEU A 1 95 ? -3.020 -3.302 7.629 1.00 90.31 95 LEU A C 1
ATOM 811 O O . LEU A 1 95 ? -4.174 -3.127 7.250 1.00 90.31 95 LEU A O 1
ATOM 815 N N . SER A 1 96 ? -2.722 -3.676 8.857 1.00 90.31 96 SER A N 1
ATOM 816 C CA . SER A 1 96 ? -3.666 -3.919 9.930 1.00 90.31 96 SER A CA 1
ATOM 817 C C . SER A 1 96 ? -3.256 -3.119 11.161 1.00 90.31 96 SER A C 1
ATOM 819 O O . SER A 1 96 ? -2.147 -2.602 11.274 1.00 90.31 96 SER A O 1
ATOM 821 N N . VAL A 1 97 ? -4.135 -3.055 12.159 1.00 88.44 97 VAL A N 1
ATOM 822 C CA . VAL A 1 97 ? -3.797 -2.429 13.450 1.00 88.44 97 VAL A CA 1
ATOM 823 C C . VAL A 1 97 ? -2.623 -3.099 14.180 1.00 88.44 97 VAL A C 1
ATOM 825 O O . VAL A 1 97 ? -2.089 -2.504 15.111 1.00 88.44 97 VAL A O 1
ATOM 828 N N . LYS A 1 98 ? -2.218 -4.314 13.780 1.00 88.88 98 LYS A N 1
ATOM 829 C CA . LYS A 1 98 ? -1.056 -5.017 14.347 1.00 88.88 98 LYS A CA 1
ATOM 830 C C . LYS A 1 98 ? 0.271 -4.439 13.859 1.00 88.88 98 LYS A C 1
ATOM 832 O O . LYS A 1 98 ? 1.260 -4.577 14.561 1.00 88.88 98 LYS A O 1
ATOM 837 N N . ASP A 1 99 ? 0.274 -3.769 12.708 1.00 89.25 99 ASP A N 1
ATOM 838 C CA . ASP A 1 99 ? 1.469 -3.176 12.099 1.00 89.25 99 ASP A CA 1
ATOM 839 C C . ASP A 1 99 ? 1.885 -1.847 12.764 1.00 89.25 99 ASP A C 1
ATOM 841 O O . ASP A 1 99 ? 2.902 -1.263 12.401 1.00 89.25 99 ASP A O 1
ATOM 845 N N . CYS A 1 100 ? 1.100 -1.365 13.737 1.00 86.62 100 CYS A N 1
ATOM 846 C CA . CYS A 1 100 ? 1.341 -0.127 14.485 1.00 86.62 100 CYS A CA 1
ATOM 847 C C . CYS A 1 100 ? 1.879 -0.330 15.908 1.00 86.62 100 CYS A C 1
ATOM 849 O O . CYS A 1 100 ? 1.952 0.649 16.654 1.00 86.62 100 CYS A O 1
ATOM 851 N N . ASN A 1 101 ? 2.195 -1.571 16.289 1.00 68.50 101 ASN A N 1
ATOM 852 C CA . ASN A 1 101 ? 2.658 -1.947 17.628 1.00 68.50 101 ASN A CA 1
ATOM 853 C C . ASN A 1 101 ? 4.126 -2.369 17.626 1.00 68.50 101 ASN A C 1
ATOM 855 O O . ASN A 1 101 ? 4.514 -3.132 16.715 1.00 68.50 101 ASN A O 1
#

Mean predicted aligned error: 8.61 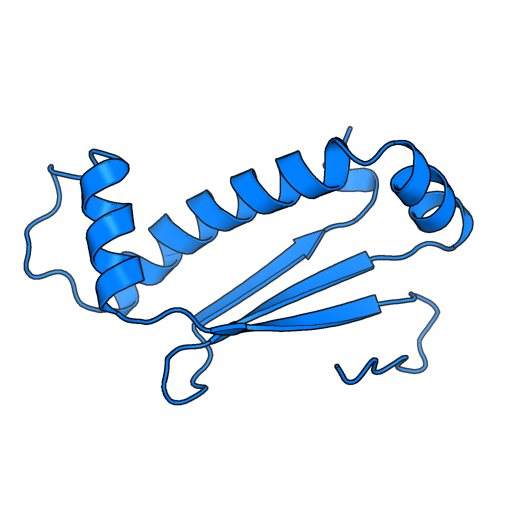Å

Radius of gyration: 15.54 Å; Cα contacts (8 Å, |Δi|>4): 126; chains: 1; bounding box: 43×24×36 Å

Nearest PDB structures (foldseek):
  6i2v-assembly1_A  TM=6.596E-01  e=3.735E-02  Vibrio vulnificus
  4ftf-assembly1_A  TM=5.761E-01  e=1.171E-01  Vibrio cholerae 569B
  1odf-assembly1_A  TM=3.546E-01  e=3.000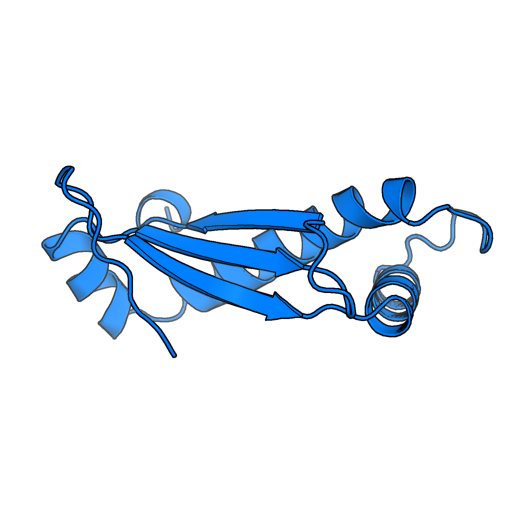E-01  Saccharomyces cerevisiae
  8k5p-assembly1_O  TM=4.479E-01  e=6.719E-01  Saccharomyces cerevisiae S288C
  4zta-assembly1_A  TM=3.452E-01  e=1.722E+00  Ebola virus - Mayinga, Zaire, 1976

Solvent-accessible surface area (backbone atoms only — not comparable to full-atom values): 6050 Å² total; per-residue (Å²): 138,73,81,63,78,64,98,66,96,48,48,45,51,52,49,76,43,77,45,46,73,64,58,57,51,52,50,45,58,75,69,64,51,71,90,58,63,98,79,65,52,72,79,73,47,47,64,64,48,47,54,51,50,45,53,51,50,46,52,58,57,58,67,36,64,77,55,46,52,56,30,55,79,56,53,32,33,40,33,40,40,33,19,32,82,85,68,45,82,73,53,74,43,78,48,44,73,71,75,67,112

Sequence (101 aa):
MKIYAGLDRDLVYVYSVKLDFRTLRELNKRLYLETLRETRSREALVPLIEEHYRKLETNNYCSQSGLLKIFRDQNITLEHHYVDENSKYLFDVKLSVKDCN